Protein AF-A0A1F3Y5D5-F1 (afdb_monomer_lite)

Foldseek 3Di:
DDDPDCPPPQADPPPRAGWDWDQPDDQPPVLVVVLVVLVVVCVVCCVVCVVPVVVVVVSVVVSVVSVVVNVVSVVSRPDIFTAGPPPRDTDD

Structure (mmCIF, N/CA/C/O backbone):
data_AF-A0A1F3Y5D5-F1
#
_entry.id   AF-A0A1F3Y5D5-F1
#
loop_
_atom_site.group_PDB
_atom_site.id
_atom_site.type_symbol
_atom_site.label_atom_id
_atom_site.label_alt_id
_atom_site.label_comp_id
_atom_site.label_asym_id
_atom_site.label_entity_id
_atom_site.label_seq_id
_atom_site.pdbx_PDB_ins_code
_atom_site.Cartn_x
_atom_site.Cartn_y
_atom_site.Cartn_z
_atom_site.occupancy
_atom_site.B_iso_or_equiv
_atom_site.auth_seq_id
_atom_site.auth_comp_id
_atom_site.auth_asym_id
_atom_site.auth_atom_id
_atom_site.pdbx_PDB_model_num
ATOM 1 N N . MET A 1 1 ? 26.304 -29.559 -30.123 1.00 39.31 1 MET A N 1
ATOM 2 C CA . MET A 1 1 ? 25.438 -29.185 -31.261 1.00 39.31 1 MET A CA 1
ATOM 3 C C . MET A 1 1 ? 24.297 -28.347 -30.708 1.00 39.31 1 MET A C 1
ATOM 5 O O . MET A 1 1 ? 23.766 -28.678 -29.656 1.00 39.31 1 MET A O 1
ATOM 9 N N . SER A 1 2 ? 24.085 -27.186 -31.307 1.00 39.12 2 SER A N 1
ATOM 10 C CA . SER A 1 2 ? 23.706 -25.929 -30.659 1.00 39.12 2 SER A CA 1
ATOM 11 C C . SER A 1 2 ? 22.217 -25.812 -30.320 1.00 39.12 2 SER A C 1
ATOM 13 O O . SER A 1 2 ? 21.373 -25.840 -31.209 1.00 39.12 2 SER A O 1
ATOM 15 N N . LEU A 1 3 ? 21.910 -25.591 -29.038 1.00 41.75 3 LEU A N 1
ATOM 16 C CA . LEU A 1 3 ? 20.625 -25.069 -28.571 1.00 41.75 3 LEU A CA 1
ATOM 17 C C . LEU A 1 3 ? 20.541 -23.584 -28.950 1.00 41.75 3 LEU A C 1
ATOM 19 O O . LEU A 1 3 ? 21.077 -22.725 -28.248 1.00 41.75 3 LEU A O 1
ATOM 23 N N . LEU A 1 4 ? 19.891 -23.280 -30.072 1.00 46.06 4 LEU A N 1
ATOM 24 C CA . LEU A 1 4 ? 19.479 -21.922 -30.421 1.00 46.06 4 LEU A CA 1
ATOM 25 C C . LEU A 1 4 ? 18.388 -21.480 -29.433 1.00 46.06 4 LEU A C 1
ATOM 27 O O . LEU A 1 4 ? 17.200 -21.685 -29.659 1.00 46.06 4 LEU A O 1
ATOM 31 N N . ARG A 1 5 ? 18.804 -20.899 -28.298 1.00 46.22 5 ARG A N 1
ATOM 32 C CA . ARG A 1 5 ? 17.943 -20.013 -27.507 1.00 46.22 5 ARG A CA 1
ATOM 33 C C . ARG A 1 5 ? 17.580 -18.835 -28.397 1.00 46.22 5 ARG A C 1
ATOM 35 O O . ARG A 1 5 ? 18.461 -18.082 -28.804 1.00 46.22 5 ARG A O 1
ATOM 42 N N . ASP A 1 6 ? 16.293 -18.704 -28.667 1.00 42.16 6 ASP A N 1
ATOM 43 C CA . ASP A 1 6 ? 15.665 -17.568 -29.322 1.00 42.16 6 ASP A CA 1
ATOM 44 C C . ASP A 1 6 ? 16.044 -16.268 -28.580 1.00 42.16 6 ASP A C 1
ATOM 46 O O . ASP A 1 6 ? 15.516 -15.939 -27.519 1.00 42.16 6 ASP A O 1
ATOM 50 N N . LYS A 1 7 ? 17.069 -15.584 -29.098 1.00 47.28 7 LYS A N 1
ATOM 51 C CA . LYS A 1 7 ? 17.715 -14.380 -28.544 1.00 47.28 7 LYS A CA 1
ATOM 52 C C . LYS A 1 7 ? 17.143 -13.105 -29.180 1.00 47.28 7 LYS A C 1
ATOM 54 O O . LYS A 1 7 ? 17.831 -12.104 -29.345 1.00 47.28 7 LYS A O 1
ATOM 59 N N . SER A 1 8 ? 15.895 -13.174 -29.634 1.00 50.06 8 SER A N 1
ATOM 60 C CA . SER A 1 8 ? 15.318 -12.245 -30.608 1.00 50.06 8 SER A CA 1
ATOM 61 C C . SER A 1 8 ? 14.658 -10.998 -30.000 1.00 50.06 8 SER A C 1
ATOM 63 O O . SER A 1 8 ? 14.248 -10.124 -30.752 1.00 50.06 8 SER A O 1
ATOM 65 N N . ASN A 1 9 ? 14.608 -10.842 -28.668 1.00 54.66 9 ASN A N 1
ATOM 66 C CA . ASN A 1 9 ? 13.903 -9.723 -28.012 1.00 54.66 9 ASN A CA 1
ATOM 67 C C . ASN A 1 9 ? 14.703 -8.990 -26.910 1.00 54.66 9 ASN A C 1
ATOM 69 O O . ASN A 1 9 ? 14.110 -8.402 -26.008 1.00 54.66 9 ASN A O 1
ATOM 73 N N . GLU A 1 10 ? 16.041 -9.003 -26.946 1.00 62.97 10 GLU A N 1
ATOM 74 C CA . GLU A 1 10 ? 16.874 -8.294 -25.947 1.00 62.97 10 GLU A CA 1
ATOM 75 C C . GLU A 1 10 ? 17.167 -6.825 -26.315 1.00 62.97 10 GLU A C 1
ATOM 77 O O . GLU A 1 10 ? 17.546 -6.040 -25.445 1.00 62.97 10 GLU A O 1
ATOM 82 N N . TYR A 1 11 ? 16.929 -6.414 -27.567 1.00 68.06 11 TYR A N 1
ATOM 83 C CA . TYR A 1 11 ? 17.289 -5.087 -28.078 1.00 68.06 11 TYR A CA 1
ATOM 84 C C . TYR A 1 11 ? 16.080 -4.325 -28.625 1.00 68.06 11 TYR A C 1
ATOM 86 O O . TYR A 1 11 ? 15.189 -4.881 -29.262 1.00 68.06 11 TYR A O 1
ATOM 94 N N . CYS A 1 12 ? 16.039 -3.017 -28.385 1.00 69.38 12 CYS A N 1
ATOM 95 C CA . CYS A 1 12 ? 14.940 -2.170 -28.823 1.00 69.38 12 CYS A CA 1
ATOM 96 C C . CYS A 1 12 ? 15.000 -1.893 -30.337 1.00 69.38 12 CYS A C 1
ATOM 98 O O . CYS A 1 12 ? 16.030 -1.414 -30.815 1.00 69.38 12 CYS A O 1
ATOM 100 N N . PRO A 1 13 ? 13.889 -2.037 -31.084 1.00 72.31 13 PRO A N 1
ATOM 101 C CA . PRO A 1 13 ? 13.862 -1.867 -32.540 1.00 72.31 13 PRO A CA 1
ATOM 102 C C . PRO A 1 13 ? 14.122 -0.429 -33.017 1.00 72.31 13 PRO A C 1
ATOM 104 O O . PRO A 1 13 ? 14.420 -0.219 -34.186 1.00 72.31 13 PRO A O 1
ATOM 107 N N . LYS A 1 14 ? 14.010 0.575 -32.131 1.00 70.88 14 LYS A N 1
ATOM 108 C CA . LYS A 1 14 ? 14.291 1.987 -32.457 1.00 70.88 14 LYS A CA 1
ATOM 109 C C . LYS A 1 14 ? 15.731 2.410 -32.152 1.00 70.88 14 LYS A C 1
ATOM 111 O O . LYS A 1 14 ? 16.320 3.159 -32.917 1.00 70.88 14 LYS A O 1
ATOM 116 N N . CYS A 1 15 ? 16.260 1.992 -30.997 1.00 75.44 15 CYS A N 1
ATOM 117 C CA . CYS A 1 15 ? 17.564 2.430 -30.469 1.00 75.44 15 CYS A CA 1
ATOM 118 C C . CYS A 1 15 ? 18.688 1.406 -30.707 1.00 75.44 15 CYS A C 1
ATOM 120 O O . CYS A 1 15 ? 19.851 1.766 -30.543 1.00 75.44 15 CYS A O 1
ATOM 122 N N . GLY A 1 16 ? 18.361 0.136 -30.979 1.00 75.00 16 GLY A N 1
ATOM 123 C CA . GLY A 1 16 ? 19.313 -0.983 -30.968 1.00 75.00 16 GLY A CA 1
ATOM 124 C C . GLY A 1 16 ? 19.933 -1.263 -29.591 1.00 75.00 16 GLY A C 1
ATOM 125 O O . GLY A 1 16 ? 20.919 -1.978 -29.500 1.00 75.00 16 GLY A O 1
ATOM 126 N N . GLN A 1 17 ? 19.399 -0.662 -28.522 1.00 80.00 17 GLN A N 1
ATOM 127 C CA . GLN A 1 17 ? 19.923 -0.751 -27.154 1.00 80.00 17 GLN A CA 1
ATOM 128 C C . GLN A 1 17 ? 19.160 -1.781 -26.328 1.00 80.00 17 GLN A C 1
ATOM 130 O O . GLN A 1 17 ? 17.998 -2.063 -26.625 1.00 80.00 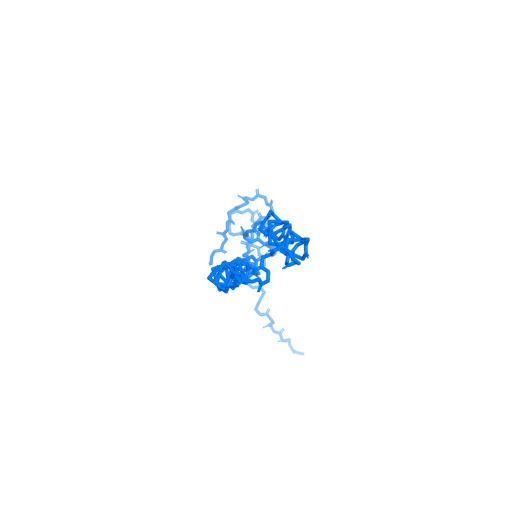17 GLN A O 1
ATOM 135 N N . GLU A 1 18 ? 19.795 -2.288 -25.274 1.00 76.56 18 GLU A N 1
ATOM 136 C CA . GLU A 1 18 ? 19.230 -3.328 -24.412 1.00 76.56 18 GLU A CA 1
ATOM 137 C C . GLU A 1 18 ? 17.919 -2.890 -23.741 1.00 76.56 18 GLU A C 1
ATOM 139 O O . GLU A 1 18 ? 17.737 -1.738 -23.314 1.00 76.56 18 GLU A O 1
ATOM 144 N N . LEU A 1 19 ? 16.979 -3.830 -23.668 1.00 73.00 19 LEU A N 1
ATOM 145 C CA . LEU A 1 19 ? 15.726 -3.689 -22.941 1.00 73.00 19 LEU A CA 1
ATOM 146 C C . LEU A 1 19 ? 15.937 -4.124 -21.492 1.00 73.00 19 LEU A C 1
ATOM 148 O O . LEU A 1 19 ? 16.353 -5.247 -21.218 1.00 73.00 19 LEU A O 1
ATOM 152 N N . VAL A 1 20 ? 15.608 -3.244 -20.549 1.00 74.25 20 VAL A N 1
ATOM 153 C CA . VAL A 1 20 ? 15.754 -3.527 -19.117 1.00 74.25 20 VAL A CA 1
ATOM 154 C C . VAL A 1 20 ? 14.379 -3.595 -18.477 1.00 74.25 20 VAL A C 1
ATOM 156 O O . VAL A 1 20 ? 13.490 -2.783 -18.752 1.00 74.25 20 VAL A O 1
ATOM 159 N N . TRP A 1 21 ? 14.200 -4.564 -17.584 1.00 67.81 21 TRP A N 1
ATOM 160 C CA . TRP A 1 21 ? 12.997 -4.679 -16.773 1.00 67.81 21 TRP A CA 1
ATOM 161 C C . TRP A 1 21 ? 12.919 -3.528 -15.777 1.00 67.81 21 TRP A C 1
ATOM 163 O O . TRP A 1 21 ? 13.689 -3.473 -14.815 1.00 67.81 21 TRP A O 1
ATOM 173 N N . ARG A 1 22 ? 11.944 -2.634 -15.960 1.00 67.06 22 ARG A N 1
ATOM 174 C CA . ARG A 1 22 ? 11.651 -1.567 -14.997 1.00 67.06 22 ARG A CA 1
ATOM 175 C C . ARG A 1 22 ? 10.268 -1.762 -14.395 1.00 67.06 22 ARG A C 1
ATOM 177 O O . ARG A 1 22 ? 9.353 -2.272 -15.038 1.00 67.06 22 ARG A O 1
ATOM 184 N N . GLN A 1 23 ? 10.107 -1.357 -13.138 1.00 63.47 23 GLN A N 1
ATOM 185 C CA . GLN A 1 23 ? 8.781 -1.266 -12.531 1.00 63.47 23 GLN A CA 1
ATOM 186 C C . GLN A 1 23 ? 7.968 -0.207 -13.281 1.00 63.47 23 GLN A C 1
ATOM 188 O O . GLN A 1 23 ? 8.425 0.926 -13.430 1.00 63.47 23 GLN A O 1
ATOM 193 N N . GLN A 1 24 ? 6.775 -0.578 -13.753 1.00 64.88 24 GLN A N 1
ATOM 194 C CA . GLN A 1 24 ? 5.902 0.335 -14.497 1.00 64.88 24 GLN A CA 1
ATOM 195 C C . GLN A 1 24 ? 5.352 1.455 -13.604 1.00 64.88 24 GLN A C 1
ATOM 197 O O . GLN A 1 24 ? 5.145 2.581 -14.049 1.00 64.88 24 GLN A O 1
ATOM 202 N N . HIS A 1 25 ? 5.116 1.145 -12.330 1.00 63.38 25 HIS A N 1
ATOM 203 C CA . HIS A 1 25 ? 4.546 2.069 -11.361 1.00 63.38 25 HIS A CA 1
ATOM 204 C C . HIS A 1 25 ? 5.466 2.226 -10.155 1.00 63.38 25 HIS A C 1
ATOM 206 O O . HIS A 1 25 ? 6.046 1.254 -9.672 1.00 63.38 25 HIS A O 1
ATOM 212 N N . ARG A 1 26 ? 5.570 3.464 -9.651 1.00 67.94 26 ARG A N 1
ATOM 213 C CA . ARG A 1 26 ? 6.275 3.758 -8.398 1.00 67.94 26 ARG A CA 1
ATOM 214 C C . ARG A 1 26 ? 5.641 2.966 -7.256 1.00 67.94 26 ARG A C 1
ATOM 216 O O . ARG A 1 26 ? 4.420 2.834 -7.182 1.00 67.94 26 ARG A O 1
ATOM 223 N N . TYR A 1 27 ? 6.483 2.467 -6.357 1.00 68.88 27 TYR A N 1
ATOM 224 C CA . TYR A 1 27 ? 6.031 1.764 -5.166 1.00 68.88 27 TYR A CA 1
ATOM 225 C C . TYR A 1 27 ? 5.098 2.667 -4.333 1.00 68.88 27 TYR A C 1
ATOM 227 O O . TYR A 1 27 ? 5.431 3.837 -4.121 1.00 68.88 27 TYR A O 1
ATOM 235 N N . PRO A 1 28 ? 3.940 2.176 -3.853 1.00 75.44 28 PRO A N 1
ATOM 236 C CA . PRO A 1 28 ? 2.941 3.004 -3.175 1.00 75.44 28 PRO A CA 1
ATOM 237 C C . PRO A 1 28 ? 3.343 3.297 -1.717 1.00 75.44 28 PRO A C 1
ATOM 239 O O . PRO A 1 28 ? 2.724 2.803 -0.775 1.00 75.44 28 PRO A O 1
ATOM 242 N N . ILE A 1 29 ? 4.408 4.079 -1.516 1.00 79.12 29 ILE A N 1
ATOM 243 C CA . ILE A 1 29 ? 4.966 4.411 -0.191 1.00 79.12 29 ILE A CA 1
ATOM 244 C C . ILE A 1 29 ? 3.950 5.206 0.642 1.00 79.12 29 ILE A C 1
ATOM 246 O O . ILE A 1 29 ? 3.693 4.864 1.792 1.00 79.12 29 ILE A O 1
ATOM 250 N N . ILE A 1 30 ? 3.312 6.215 0.040 1.00 78.94 30 ILE A N 1
ATOM 251 C CA . ILE A 1 30 ? 2.345 7.094 0.720 1.00 78.94 30 ILE A CA 1
ATOM 252 C C . ILE A 1 30 ? 1.180 6.281 1.298 1.00 78.94 30 ILE A C 1
ATOM 254 O O . ILE A 1 30 ? 0.813 6.451 2.456 1.00 78.94 30 ILE A O 1
ATOM 258 N N . SER A 1 31 ? 0.643 5.338 0.522 1.00 77.12 31 SER A N 1
ATOM 259 C CA . SER A 1 31 ? -0.460 4.477 0.952 1.00 77.12 31 SER A CA 1
ATOM 260 C C . SER A 1 31 ? -0.091 3.623 2.173 1.00 77.12 31 SER A C 1
ATOM 262 O O . SER A 1 31 ? -0.936 3.398 3.034 1.00 77.12 31 SER A O 1
ATOM 264 N N . HIS A 1 32 ? 1.167 3.172 2.278 1.00 81.62 32 HIS A N 1
ATOM 265 C CA . HIS A 1 32 ? 1.639 2.425 3.450 1.00 81.62 32 HIS A CA 1
ATOM 266 C C . HIS A 1 32 ? 1.734 3.314 4.686 1.00 81.62 32 HIS A C 1
ATOM 268 O O . HIS A 1 32 ? 1.342 2.883 5.767 1.00 81.62 32 HIS A O 1
ATOM 274 N N . ILE A 1 33 ? 2.227 4.545 4.523 1.00 85.94 33 ILE A N 1
ATOM 275 C CA . ILE A 1 33 ? 2.329 5.513 5.620 1.00 85.94 33 ILE A CA 1
ATOM 276 C C . ILE A 1 33 ? 0.933 5.835 6.162 1.00 85.94 33 ILE A C 1
ATOM 278 O O . ILE A 1 33 ? 0.724 5.767 7.369 1.00 85.94 33 ILE A O 1
ATOM 282 N N . ILE A 1 34 ? -0.039 6.105 5.282 1.00 86.12 34 ILE A N 1
ATOM 283 C CA . ILE A 1 34 ? -1.429 6.389 5.681 1.00 86.12 34 ILE A CA 1
ATOM 284 C C . ILE A 1 34 ? -2.035 5.206 6.444 1.00 86.12 34 ILE A C 1
ATOM 286 O O . ILE A 1 34 ? -2.638 5.398 7.499 1.00 86.12 34 ILE A O 1
ATOM 290 N N . PHE A 1 35 ? -1.852 3.980 5.947 1.00 85.69 35 PHE A N 1
ATOM 291 C CA . PHE A 1 35 ? -2.353 2.783 6.624 1.00 85.69 35 PHE A CA 1
ATOM 292 C C . PHE A 1 35 ? -1.703 2.581 7.998 1.00 85.69 35 PHE A C 1
ATOM 294 O O . PHE A 1 35 ? -2.405 2.345 8.979 1.00 85.69 35 PHE A O 1
ATOM 301 N N . GLY A 1 36 ? -0.379 2.736 8.089 1.00 87.12 36 GLY A N 1
ATOM 302 C CA . GLY A 1 36 ? 0.350 2.639 9.353 1.00 87.12 36 GLY A CA 1
ATOM 303 C C . GLY A 1 36 ? -0.107 3.685 10.372 1.00 87.12 36 GLY A C 1
ATOM 304 O O . GLY A 1 36 ? -0.407 3.337 11.512 1.00 87.12 36 GLY A O 1
ATOM 305 N N . LEU A 1 37 ? -0.246 4.947 9.955 1.00 90.06 37 LEU A N 1
ATOM 306 C CA . LEU A 1 37 ? -0.748 6.023 10.815 1.00 90.06 37 LEU A CA 1
ATOM 307 C C . LEU A 1 37 ? -2.186 5.764 11.278 1.00 90.06 37 LEU A C 1
ATOM 309 O O . LEU A 1 37 ? -2.486 5.950 12.455 1.00 90.06 37 LEU A O 1
ATOM 313 N N . SER A 1 38 ? -3.061 5.284 10.388 1.00 88.56 38 SER A N 1
ATOM 314 C CA . SER A 1 38 ? -4.439 4.913 10.742 1.00 88.56 38 SER A CA 1
ATOM 315 C C . SER A 1 38 ? -4.484 3.786 11.779 1.00 88.56 38 SER A C 1
ATOM 317 O O . SER A 1 38 ? -5.309 3.818 12.695 1.00 88.56 38 SER A O 1
ATOM 319 N N . PHE A 1 39 ? -3.583 2.808 11.674 1.00 86.81 39 PHE A N 1
ATOM 320 C CA . PHE A 1 39 ? -3.469 1.718 12.640 1.00 86.81 39 PHE A CA 1
ATOM 321 C C . PHE A 1 39 ? -2.952 2.194 14.004 1.00 86.81 39 PHE A C 1
ATOM 323 O O . PHE A 1 39 ? -3.530 1.852 15.034 1.00 86.81 39 PHE A O 1
ATOM 330 N N . VAL A 1 40 ? -1.918 3.037 14.033 1.00 91.19 40 VAL A N 1
ATOM 331 C CA . VAL A 1 40 ? -1.397 3.605 15.289 1.00 91.19 40 VAL A CA 1
ATOM 332 C C . VAL A 1 40 ? -2.441 4.496 15.968 1.00 91.19 40 VAL A C 1
ATOM 334 O O . VAL A 1 40 ? -2.652 4.381 17.176 1.00 91.19 40 VAL A O 1
ATOM 337 N N . ALA A 1 41 ? -3.144 5.335 15.202 1.00 88.75 41 ALA A N 1
ATOM 338 C CA . ALA A 1 41 ? -4.229 6.165 15.721 1.00 88.75 41 ALA A CA 1
ATOM 339 C C . ALA A 1 41 ? -5.347 5.315 16.341 1.00 88.75 41 ALA A C 1
ATOM 341 O O . ALA A 1 41 ? -5.848 5.647 17.415 1.00 88.75 41 ALA A O 1
ATOM 342 N N . PHE A 1 42 ? -5.691 4.188 15.709 1.00 85.75 42 PHE A N 1
ATOM 343 C CA . PHE A 1 42 ? -6.654 3.238 16.258 1.00 85.75 42 PHE A CA 1
ATOM 344 C C . PHE A 1 42 ? -6.209 2.690 17.612 1.00 85.75 42 PHE A C 1
ATOM 346 O O . PHE A 1 42 ? -6.996 2.722 18.550 1.00 85.75 42 PHE A O 1
ATOM 353 N N . LEU A 1 43 ? -4.956 2.241 17.745 1.00 86.94 43 LEU A N 1
ATOM 354 C CA . LEU A 1 43 ? -4.441 1.710 19.013 1.00 86.94 43 LEU A CA 1
ATOM 355 C C . LEU A 1 43 ? -4.505 2.745 20.144 1.00 86.94 43 LEU A C 1
ATOM 357 O O . LEU A 1 43 ? -4.907 2.413 21.258 1.00 86.94 43 LEU A O 1
ATOM 361 N N . PHE A 1 44 ? -4.166 4.002 19.851 1.00 90.25 44 PHE A N 1
ATOM 362 C CA . PHE A 1 44 ? -4.253 5.090 20.828 1.00 90.25 44 PHE A CA 1
ATOM 363 C C . PHE A 1 44 ? -5.694 5.406 21.236 1.00 90.25 44 PHE A C 1
ATOM 365 O O . PHE A 1 44 ? -5.975 5.663 22.408 1.00 90.25 44 PHE A O 1
ATOM 372 N N . LEU A 1 45 ? -6.613 5.400 20.273 1.00 86.94 45 LEU A N 1
ATOM 373 C CA . LEU A 1 45 ? -8.007 5.756 20.511 1.00 86.94 45 LEU A CA 1
ATOM 374 C C . LEU A 1 45 ? -8.828 4.583 21.053 1.00 86.94 45 LEU A C 1
ATOM 376 O O . LEU A 1 45 ? -9.825 4.833 21.724 1.00 86.94 45 LEU A O 1
ATOM 380 N N . PHE A 1 46 ? -8.406 3.332 20.851 1.00 84.12 46 PHE A N 1
ATOM 381 C CA . PHE A 1 46 ? -9.163 2.119 21.181 1.00 84.12 46 PHE A CA 1
ATOM 382 C C . PHE A 1 46 ? -9.746 2.138 22.599 1.00 84.12 46 PHE A C 1
ATOM 384 O O . PHE A 1 46 ? -10.934 1.880 22.788 1.00 84.12 46 PHE A O 1
ATOM 391 N N . ASN A 1 47 ? -8.947 2.543 23.591 1.00 81.50 47 ASN A N 1
ATOM 392 C CA . ASN A 1 47 ? -9.393 2.621 24.983 1.00 81.50 47 ASN A CA 1
ATOM 393 C C . ASN A 1 47 ? -10.538 3.624 25.211 1.00 81.50 47 ASN A C 1
ATOM 395 O O . ASN A 1 47 ? -11.352 3.406 26.107 1.00 81.50 47 ASN A O 1
ATOM 399 N N . LYS A 1 48 ? -10.629 4.692 24.406 1.00 83.31 48 LYS A N 1
ATOM 400 C CA . LYS A 1 48 ? -11.715 5.685 24.466 1.00 83.31 48 LYS A CA 1
ATOM 401 C C . LYS A 1 48 ? -12.965 5.250 23.700 1.00 83.31 48 LYS A C 1
ATOM 403 O O . LYS A 1 48 ? -14.067 5.552 24.138 1.00 83.31 48 LYS A O 1
ATOM 408 N N . ILE A 1 49 ? -12.803 4.548 22.579 1.00 82.00 49 ILE A N 1
ATOM 409 C CA . ILE A 1 49 ? -13.905 4.173 21.667 1.00 82.00 49 ILE A CA 1
ATOM 410 C C . ILE A 1 49 ? -14.435 2.749 21.871 1.00 82.00 49 ILE A C 1
ATOM 412 O O . ILE A 1 49 ? -15.381 2.356 21.194 1.00 82.00 49 ILE A O 1
ATOM 416 N N . LYS A 1 50 ? -13.904 1.986 22.837 1.00 79.12 50 LYS A N 1
ATOM 417 C CA . LYS A 1 50 ? -14.328 0.597 23.099 1.00 79.12 50 LYS A CA 1
ATOM 418 C C . LYS A 1 50 ? -15.826 0.423 23.396 1.00 79.12 50 LYS A C 1
ATOM 420 O O . LYS A 1 50 ? -16.363 -0.652 23.149 1.00 79.12 50 LYS A O 1
ATOM 425 N N . ASN A 1 51 ? -16.488 1.454 23.926 1.00 84.88 51 ASN A N 1
ATOM 426 C CA . ASN A 1 51 ? -17.917 1.403 24.247 1.00 84.88 51 ASN A CA 1
ATOM 427 C C . ASN A 1 51 ? -18.808 1.666 23.020 1.00 84.88 51 ASN A C 1
ATOM 429 O O . ASN A 1 51 ? -19.944 1.201 22.981 1.00 84.88 51 ASN A O 1
ATOM 433 N N . GLU A 1 52 ? -18.285 2.331 21.990 1.00 85.69 52 GLU A N 1
ATOM 434 C CA . GLU A 1 52 ? -19.041 2.725 20.802 1.00 85.69 52 GLU A CA 1
ATOM 435 C C . GLU A 1 52 ? -18.841 1.710 19.671 1.00 85.69 52 GLU A C 1
ATOM 437 O O . GLU A 1 52 ? -18.010 1.878 18.771 1.00 85.69 52 GLU A O 1
ATOM 442 N N . ARG A 1 53 ? -19.630 0.627 19.705 1.00 85.25 53 ARG A N 1
ATOM 443 C CA . ARG A 1 53 ? -19.557 -0.476 18.723 1.00 85.25 53 ARG A CA 1
ATOM 444 C C . ARG A 1 53 ? -19.627 0.002 17.270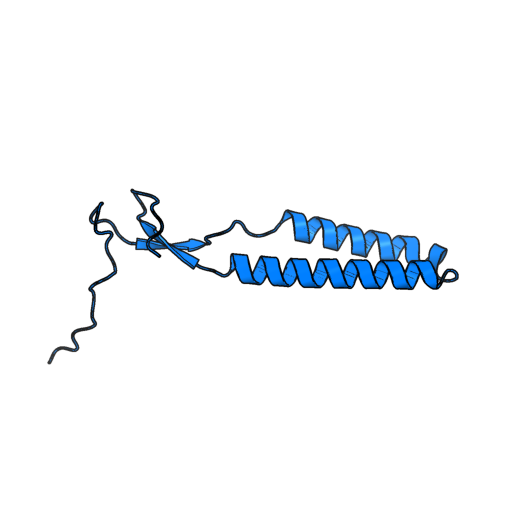 1.00 85.25 53 ARG A C 1
ATOM 446 O O . ARG A 1 53 ? -18.932 -0.553 16.422 1.00 85.25 53 ARG A O 1
ATOM 453 N N . TRP A 1 54 ? -20.424 1.030 16.986 1.00 87.75 54 TRP A N 1
ATOM 454 C CA . TRP A 1 54 ? -20.564 1.595 15.640 1.00 87.75 54 TRP A CA 1
ATOM 455 C C . TRP A 1 54 ? -19.255 2.188 15.105 1.00 87.75 54 TRP A C 1
ATOM 457 O O . TRP A 1 54 ? -18.914 1.994 13.934 1.00 87.75 54 TRP A O 1
ATOM 467 N N . ILE A 1 55 ? -18.489 2.864 15.967 1.00 86.81 55 ILE A N 1
ATOM 468 C CA . ILE A 1 55 ? -17.207 3.467 15.592 1.00 86.81 55 ILE A CA 1
ATOM 469 C C . ILE A 1 55 ? -16.183 2.369 15.307 1.00 86.81 55 ILE A C 1
ATOM 471 O O . ILE A 1 55 ? -15.479 2.438 14.301 1.00 86.81 55 ILE A O 1
ATOM 475 N N . LEU A 1 56 ? -16.148 1.320 16.134 1.00 85.88 56 LEU A N 1
ATOM 476 C CA . LEU A 1 56 ? -15.273 0.167 15.912 1.00 85.88 56 LEU A CA 1
ATOM 477 C C . LEU A 1 56 ? -15.553 -0.515 14.567 1.00 85.88 56 LEU A C 1
ATOM 479 O O . LEU A 1 56 ? -14.612 -0.783 13.826 1.00 85.88 56 LEU A O 1
ATOM 483 N N . TRP A 1 57 ? -16.827 -0.750 14.234 1.00 88.62 57 TRP A N 1
ATOM 484 C CA . TRP A 1 57 ? -17.232 -1.348 12.955 1.00 88.62 57 TRP A CA 1
ATOM 485 C C . TRP A 1 57 ? -16.881 -0.472 11.751 1.00 88.62 57 TRP A C 1
ATOM 487 O O . TRP A 1 57 ? -16.367 -0.962 10.746 1.00 88.62 57 TRP A O 1
ATOM 497 N N . SER A 1 58 ? -17.118 0.834 11.859 1.00 87.94 58 SER A N 1
ATOM 498 C CA . SER A 1 58 ? -16.767 1.782 10.797 1.00 87.94 58 SER A CA 1
ATOM 499 C C . SER A 1 58 ? -15.254 1.809 10.566 1.00 87.94 58 SER A C 1
ATOM 501 O O . SER A 1 58 ? -14.786 1.811 9.427 1.00 87.94 58 SER A O 1
ATOM 503 N N . TRP A 1 59 ? -14.473 1.765 11.647 1.00 88.44 59 TRP A N 1
ATOM 504 C CA . TRP A 1 59 ? -13.017 1.799 11.578 1.00 88.44 59 TRP A CA 1
ATOM 505 C C . TRP A 1 59 ? -12.418 0.509 11.013 1.00 88.44 59 TRP A C 1
ATOM 507 O O . TRP A 1 59 ? -11.492 0.564 10.201 1.00 88.44 59 TRP A O 1
ATOM 517 N N . THR A 1 60 ? -12.946 -0.658 11.392 1.00 87.62 60 THR A N 1
ATOM 518 C CA . THR A 1 60 ? -12.502 -1.941 10.828 1.00 87.62 60 THR A CA 1
ATOM 519 C C . THR A 1 60 ? -12.863 -2.057 9.352 1.00 87.62 60 THR A C 1
ATOM 521 O O . THR A 1 60 ? -12.012 -2.464 8.560 1.00 87.62 60 THR A O 1
ATOM 524 N N . ALA A 1 61 ? -14.060 -1.623 8.947 1.00 90.12 61 ALA A N 1
ATOM 525 C CA . ALA A 1 61 ? -14.437 -1.5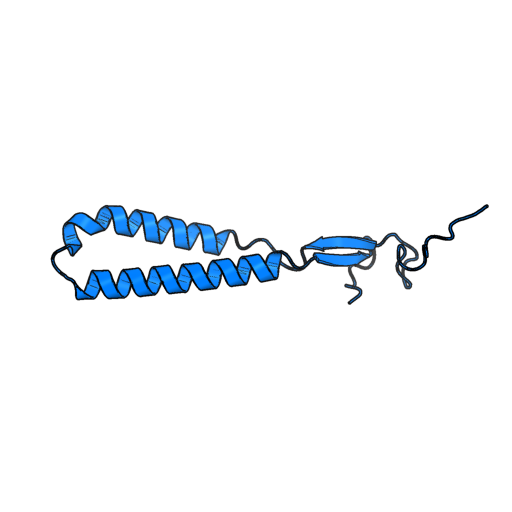51 7.536 1.00 90.12 61 ALA A CA 1
ATOM 526 C C . ALA A 1 61 ? -13.494 -0.624 6.743 1.00 90.12 61 ALA A C 1
ATOM 528 O O . ALA A 1 61 ? -13.047 -0.969 5.642 1.00 90.12 61 ALA A O 1
ATOM 529 N N . PHE A 1 62 ? -13.121 0.520 7.323 1.00 88.31 62 PHE A N 1
ATOM 530 C CA . PHE A 1 62 ? -12.162 1.445 6.722 1.00 88.31 62 PHE A CA 1
ATOM 531 C C . PHE A 1 62 ? -10.760 0.827 6.578 1.00 88.31 62 PHE A C 1
ATOM 533 O O . PHE A 1 62 ? -10.169 0.892 5.497 1.00 88.31 62 PHE A O 1
ATOM 540 N N . GLN A 1 63 ? -10.242 0.158 7.615 1.00 86.06 63 GLN A N 1
ATOM 541 C CA . GLN A 1 63 ? -8.947 -0.532 7.548 1.00 86.06 63 GLN A CA 1
ATOM 542 C C . GLN A 1 63 ? -8.946 -1.689 6.547 1.00 86.06 63 GLN A C 1
ATOM 544 O O . GLN A 1 63 ? -7.977 -1.839 5.801 1.00 86.06 63 GLN A O 1
ATOM 549 N N . ALA A 1 64 ? -10.024 -2.473 6.484 1.00 89.12 64 ALA A N 1
ATOM 550 C CA . ALA A 1 64 ? -10.171 -3.534 5.492 1.00 89.12 64 ALA A CA 1
ATOM 551 C C . ALA A 1 64 ? -10.137 -2.958 4.068 1.00 89.12 64 ALA A C 1
ATOM 553 O O . ALA A 1 64 ? -9.399 -3.450 3.213 1.00 89.12 64 ALA A O 1
ATOM 554 N N . THR A 1 65 ? -10.856 -1.857 3.836 1.00 88.56 65 THR A N 1
ATOM 555 C CA . THR A 1 65 ? -10.886 -1.166 2.539 1.00 88.56 65 THR A CA 1
ATOM 556 C C . THR A 1 65 ? -9.502 -0.640 2.150 1.00 88.56 65 THR A C 1
ATOM 558 O O . THR A 1 65 ? -9.032 -0.901 1.040 1.00 88.56 65 THR A O 1
ATOM 561 N N . LEU A 1 66 ? -8.800 0.037 3.067 1.00 84.94 66 LEU A N 1
ATOM 562 C CA . LEU A 1 66 ? -7.426 0.495 2.836 1.00 84.94 66 LEU A CA 1
ATOM 563 C C . LEU A 1 66 ? -6.462 -0.669 2.579 1.00 84.94 66 LEU A C 1
ATOM 565 O O . LEU A 1 66 ? -5.605 -0.568 1.700 1.00 84.94 66 LEU A O 1
ATOM 569 N N . GLY A 1 67 ? -6.613 -1.775 3.309 1.00 84.38 67 GLY A N 1
ATOM 570 C CA . GLY A 1 67 ? -5.816 -2.987 3.134 1.00 84.38 67 GLY A CA 1
ATOM 571 C C . GLY A 1 67 ? -5.988 -3.593 1.741 1.00 84.38 67 GLY A C 1
ATOM 572 O O . GLY A 1 67 ? -4.997 -3.843 1.051 1.00 84.38 67 GLY A O 1
ATOM 573 N N . VAL A 1 68 ? -7.232 -3.750 1.277 1.00 87.69 68 VAL A N 1
ATOM 574 C CA . VAL A 1 68 ? -7.533 -4.230 -0.084 1.00 87.69 68 VAL A CA 1
ATOM 575 C C . VAL A 1 68 ? -6.928 -3.297 -1.134 1.00 87.69 68 VAL A C 1
ATOM 577 O O . VAL A 1 68 ? -6.294 -3.757 -2.087 1.00 87.69 68 VAL A O 1
ATOM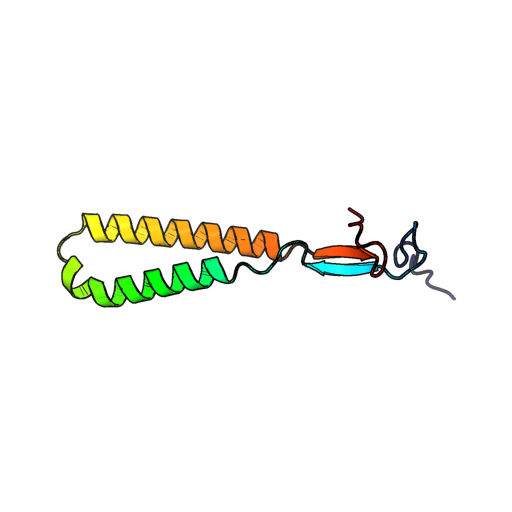 580 N N . LEU A 1 69 ? -7.056 -1.984 -0.941 1.00 84.00 69 LEU A N 1
ATOM 581 C CA . LEU A 1 69 ? -6.535 -0.984 -1.872 1.00 84.00 69 LEU A CA 1
ATOM 582 C C . LEU A 1 69 ? -4.996 -0.999 -1.930 1.00 84.00 69 LEU A C 1
ATOM 584 O O . LEU A 1 69 ? -4.413 -0.898 -3.012 1.00 84.00 69 LEU A O 1
ATOM 588 N N . LEU A 1 70 ? -4.331 -1.223 -0.793 1.00 84.06 70 LEU A N 1
ATOM 589 C CA . LEU A 1 70 ? -2.883 -1.421 -0.699 1.00 84.06 70 LEU A CA 1
ATOM 590 C C . LEU A 1 70 ? -2.409 -2.687 -1.410 1.00 84.06 70 LEU A C 1
ATOM 592 O O . LEU A 1 70 ? -1.414 -2.648 -2.141 1.00 84.06 70 LEU A O 1
ATOM 596 N N . VAL A 1 71 ? -3.112 -3.804 -1.216 1.00 83.31 71 VAL A N 1
ATOM 597 C CA . VAL A 1 71 ? -2.804 -5.066 -1.900 1.00 83.31 71 VAL A CA 1
ATOM 598 C C . VAL A 1 71 ? -2.974 -4.893 -3.407 1.00 83.31 71 VAL A C 1
ATOM 600 O O . VAL A 1 71 ? -2.060 -5.227 -4.163 1.00 83.31 71 VAL A O 1
ATOM 603 N N . ALA A 1 72 ? -4.074 -4.284 -3.853 1.00 82.88 72 ALA A N 1
ATOM 604 C CA . ALA A 1 72 ? -4.301 -3.979 -5.262 1.00 82.88 72 ALA A CA 1
ATOM 605 C C . ALA A 1 72 ? -3.197 -3.074 -5.839 1.00 82.88 72 ALA A C 1
ATOM 607 O O . ALA A 1 72 ? -2.677 -3.345 -6.925 1.00 82.88 72 ALA A O 1
ATOM 608 N N . ALA A 1 73 ? -2.780 -2.037 -5.107 1.00 76.00 73 ALA A N 1
ATOM 609 C CA . ALA A 1 73 ? -1.688 -1.156 -5.515 1.00 76.00 73 ALA A CA 1
ATOM 610 C C . ALA A 1 73 ? -0.340 -1.896 -5.591 1.00 76.00 73 ALA A C 1
ATOM 612 O O . ALA A 1 73 ? 0.402 -1.719 -6.559 1.00 76.00 73 ALA A O 1
ATOM 613 N N . ARG A 1 74 ? -0.036 -2.781 -4.632 1.00 77.75 74 ARG A N 1
ATOM 614 C CA . ARG A 1 74 ? 1.168 -3.630 -4.669 1.00 77.75 74 ARG A CA 1
ATOM 615 C C . ARG A 1 74 ? 1.152 -4.599 -5.847 1.00 77.75 74 ARG A C 1
ATOM 617 O O . ARG A 1 74 ? 2.181 -4.769 -6.500 1.00 77.75 74 ARG A O 1
ATOM 624 N N . LEU A 1 75 ? 0.008 -5.214 -6.143 1.00 78.88 75 LEU A N 1
ATOM 625 C CA . LEU A 1 75 ? -0.140 -6.098 -7.302 1.00 78.88 75 LEU A CA 1
ATOM 626 C C . LEU A 1 75 ? 0.087 -5.337 -8.614 1.00 78.88 75 LEU A C 1
ATOM 628 O O . LEU A 1 75 ? 0.769 -5.843 -9.503 1.00 78.88 75 LEU A O 1
ATOM 632 N N . ARG A 1 76 ? -0.398 -4.092 -8.717 1.00 69.94 76 ARG A N 1
ATOM 633 C CA . ARG A 1 76 ? -0.120 -3.221 -9.872 1.00 69.94 76 ARG A CA 1
ATOM 634 C C . ARG A 1 76 ? 1.352 -2.811 -9.956 1.00 69.94 76 ARG A C 1
ATOM 636 O O . ARG A 1 76 ? 1.910 -2.830 -11.046 1.00 69.94 76 ARG A O 1
ATOM 643 N N . ALA A 1 77 ? 1.999 -2.502 -8.832 1.00 65.19 77 ALA A N 1
ATOM 644 C CA . ALA A 1 77 ? 3.416 -2.124 -8.791 1.00 65.19 77 ALA A CA 1
ATOM 645 C C . ALA A 1 77 ? 4.372 -3.289 -9.115 1.00 65.19 77 ALA A C 1
ATOM 647 O O . ALA A 1 77 ? 5.484 -3.062 -9.588 1.00 65.19 77 ALA A O 1
ATOM 648 N N . LYS A 1 78 ? 3.944 -4.544 -8.912 1.00 63.81 78 LYS A N 1
ATOM 649 C CA . LYS A 1 78 ? 4.708 -5.733 -9.326 1.00 63.81 78 LYS A CA 1
ATOM 650 C C . LYS A 1 78 ? 4.769 -5.923 -10.844 1.00 63.81 78 LYS A C 1
ATOM 652 O O . LYS A 1 78 ? 5.615 -6.693 -11.299 1.00 63.81 78 LYS A O 1
ATOM 657 N N . LYS A 1 79 ? 3.922 -5.243 -11.629 1.00 64.19 79 LYS A N 1
ATOM 658 C CA . LYS A 1 79 ? 4.011 -5.290 -13.092 1.00 64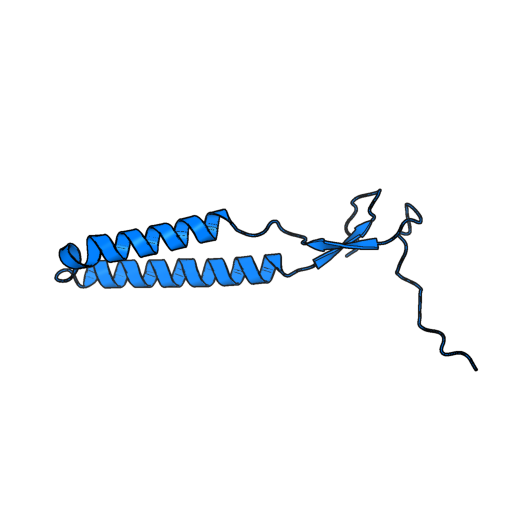.19 79 LYS A CA 1
ATOM 659 C C . LYS A 1 79 ? 5.319 -4.636 -13.536 1.00 64.19 79 LYS A C 1
ATOM 661 O O . LYS A 1 79 ? 5.529 -3.431 -13.375 1.00 64.19 79 LYS A O 1
ATOM 666 N N . ARG A 1 80 ? 6.219 -5.465 -14.061 1.00 60.28 80 ARG A N 1
ATOM 667 C CA . ARG A 1 80 ? 7.439 -5.021 -14.727 1.00 60.28 80 ARG A CA 1
ATOM 668 C C . ARG A 1 80 ? 7.152 -4.948 -16.215 1.00 60.28 80 ARG A C 1
ATOM 670 O O . ARG A 1 80 ? 6.520 -5.848 -16.758 1.00 60.28 80 ARG A O 1
ATOM 677 N N . VAL A 1 81 ? 7.615 -3.881 -16.841 1.00 65.94 81 VAL A N 1
ATOM 678 C CA . VAL A 1 81 ? 7.548 -3.697 -18.290 1.00 65.94 81 VAL A CA 1
ATOM 679 C C . VAL A 1 81 ? 8.963 -3.532 -18.824 1.00 65.94 81 VAL A C 1
ATOM 681 O O . VAL A 1 81 ? 9.854 -3.048 -18.114 1.00 65.94 81 VAL A O 1
ATOM 684 N N . LEU A 1 82 ? 9.173 -3.968 -20.061 1.00 63.66 82 LEU A N 1
ATOM 685 C CA . LEU A 1 82 ? 10.437 -3.786 -20.760 1.00 63.66 82 LEU A CA 1
ATOM 686 C C . LEU A 1 82 ? 10.528 -2.332 -21.236 1.00 63.66 82 LEU A C 1
ATOM 688 O O . LEU A 1 82 ? 9.662 -1.840 -21.962 1.00 63.66 82 LEU A O 1
ATOM 692 N N . HIS A 1 83 ? 11.582 -1.636 -20.818 1.00 67.50 83 HIS A N 1
ATOM 693 C CA . HIS A 1 83 ? 11.893 -0.282 -21.276 1.00 67.50 83 HIS A CA 1
ATOM 694 C C . HIS A 1 83 ? 13.256 -0.268 -21.980 1.00 67.50 83 HIS A C 1
ATOM 696 O O . HIS A 1 83 ? 14.219 -0.823 -21.455 1.00 67.50 83 HIS A O 1
ATOM 702 N N . CYS A 1 84 ? 13.370 0.422 -23.129 1.00 70.94 84 CYS A N 1
ATOM 703 C CA . CYS A 1 84 ? 14.695 0.774 -23.681 1.00 70.94 84 CYS A CA 1
ATOM 704 C C . CYS A 1 84 ? 15.345 1.795 -22.744 1.00 70.94 84 CYS A C 1
ATOM 706 O O . CYS A 1 84 ? 14.725 2.817 -22.430 1.00 70.94 84 CYS A O 1
ATOM 708 N N . ILE A 1 85 ? 16.604 1.557 -22.367 1.00 71.50 85 ILE A N 1
ATOM 709 C CA . ILE A 1 85 ? 17.405 2.455 -21.513 1.00 71.50 85 ILE A CA 1
ATOM 710 C C . ILE A 1 85 ? 17.451 3.876 -22.093 1.00 71.50 85 ILE A C 1
ATOM 712 O O . ILE A 1 85 ? 17.398 4.855 -21.354 1.00 71.50 85 ILE A O 1
ATOM 716 N N . ARG A 1 86 ? 17.514 3.985 -23.427 1.00 69.69 86 ARG A N 1
ATOM 717 C CA . ARG A 1 86 ? 17.695 5.255 -24.140 1.00 69.69 86 ARG A CA 1
ATOM 718 C C . ARG A 1 86 ? 16.384 5.921 -24.554 1.00 69.69 86 ARG A C 1
ATOM 720 O O . ARG A 1 86 ? 16.217 7.114 -24.350 1.00 69.69 86 ARG A O 1
ATOM 727 N N . CYS A 1 87 ? 15.455 5.167 -25.146 1.00 68.56 87 CYS A N 1
ATOM 728 C CA . CYS A 1 87 ? 14.219 5.745 -25.684 1.00 68.56 87 CYS A CA 1
ATOM 729 C C . CYS A 1 87 ? 13.097 5.873 -24.653 1.00 68.56 87 CYS A C 1
ATOM 731 O O . CYS A 1 87 ? 12.127 6.573 -24.924 1.00 68.56 87 CYS A O 1
ATOM 733 N N . SER A 1 88 ? 13.178 5.199 -23.499 1.00 61.84 88 SER A N 1
ATOM 734 C CA . SER A 1 88 ? 12.126 5.164 -22.466 1.00 61.84 88 SER A CA 1
ATOM 735 C C . SER A 1 88 ? 10.729 4.735 -22.947 1.00 61.84 88 SER A C 1
ATOM 737 O O . SER A 1 88 ? 9.790 4.701 -22.160 1.00 61.84 88 SER A O 1
ATOM 739 N N . SER A 1 89 ? 10.576 4.320 -24.204 1.00 59.03 89 SER A N 1
ATOM 740 C CA . SER A 1 89 ? 9.345 3.745 -24.731 1.00 59.03 89 SER A CA 1
ATOM 741 C C . SER A 1 89 ? 9.126 2.370 -24.105 1.00 59.03 89 SER A C 1
ATOM 743 O O . SER A 1 89 ? 10.000 1.506 -24.210 1.00 59.03 89 SER A O 1
ATOM 745 N N . ALA A 1 90 ? 7.984 2.184 -23.443 1.00 55.47 90 ALA A N 1
ATOM 746 C CA . ALA A 1 90 ? 7.550 0.873 -22.980 1.00 55.47 90 ALA A CA 1
ATOM 747 C C . ALA A 1 90 ? 7.243 0.009 -24.210 1.00 55.47 90 ALA A C 1
ATOM 749 O O . ALA A 1 90 ? 6.388 0.386 -25.015 1.00 55.47 90 ALA A O 1
ATOM 750 N N . LEU A 1 91 ? 7.946 -1.112 -24.375 1.00 56.19 91 LEU A N 1
ATOM 751 C CA . LEU A 1 91 ? 7.495 -2.153 -25.295 1.00 56.19 91 LEU A CA 1
ATOM 752 C C . LEU A 1 91 ? 6.505 -3.025 -24.518 1.00 56.19 91 LEU A C 1
ATOM 754 O O . LEU A 1 91 ? 6.827 -3.518 -23.435 1.00 56.19 91 LEU A O 1
ATOM 758 N N . ARG A 1 92 ? 5.272 -3.079 -25.024 1.00 53.03 92 ARG A N 1
ATOM 759 C CA . ARG A 1 92 ? 4.130 -3.748 -24.399 1.00 53.03 92 ARG A CA 1
ATOM 760 C C . ARG A 1 92 ? 4.072 -5.211 -24.797 1.00 53.03 92 ARG A C 1
ATOM 762 O O . ARG A 1 92 ? 4.324 -5.476 -25.990 1.00 53.03 92 ARG A O 1
#

Radius of gyration: 22.68 Å; chains: 1; bounding box: 46×36×58 Å

pLDDT: mean 74.26, std 13.63, range [39.12, 91.19]

Sec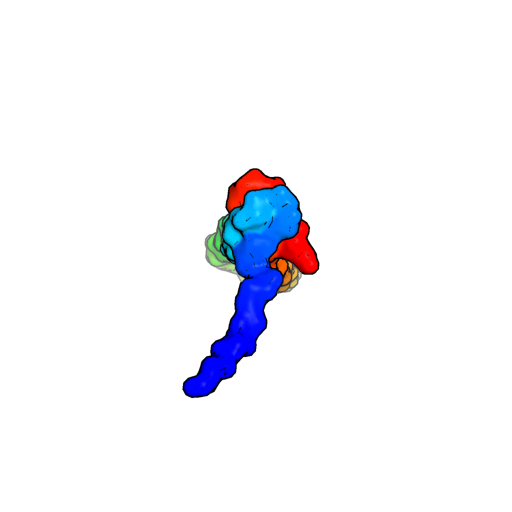ondary structure (DSSP, 8-state):
-------TTSB-TTT-PBEEEEESS---HHHHHHHHHHHHHHHHHHHHHTT-HHHHHHHHHHHHHHHHHHHHHHHHHT-EEEEETTT-PEE-

Sequence (92 aa):
MSLLRDKSNEYCPKCGQELVWRQQHRYPIISHIIFGLSFVAFLFLFNKIKNERWILWSWTAFQATLGVLLVAARLRAKKRVLHCIRCSSALR